Protein AF-A0A2D4QZQ1-F1 (afdb_monomer_lite)

Radius of gyration: 12.48 Å; chains: 1; bounding box: 28×13×31 Å

Secondary structure (DSSP, 8-state):
---SEETTEEPPSSEEEEEE---SSSSPPEEEEEE---

Structure (mmCIF, N/CA/C/O backbone):
data_AF-A0A2D4QZQ1-F1
#
_entry.id   AF-A0A2D4QZQ1-F1
#
loop_
_atom_site.group_PDB
_atom_site.id
_atom_site.type_symbol
_atom_site.label_atom_id
_atom_site.label_alt_id
_atom_site.label_comp_id
_atom_site.label_asym_id
_atom_site.label_entity_id
_atom_site.label_seq_id
_atom_site.pdbx_PDB_ins_code
_atom_site.Cartn_x
_atom_site.Cartn_y
_atom_site.Cartn_z
_atom_site.occupancy
_atom_site.B_iso_or_equiv
_atom_site.auth_seq_id
_atom_site.auth_comp_id
_atom_site.auth_asym_id
_atom_site.auth_atom_id
_atom_site.pdbx_PDB_model_num
ATOM 1 N N . PRO A 1 1 ? 4.977 -7.189 5.050 1.00 78.44 1 PRO A N 1
ATOM 2 C CA . PRO A 1 1 ? 3.539 -6.836 5.164 1.00 78.44 1 PRO A CA 1
ATOM 3 C C . PRO A 1 1 ? 3.376 -5.626 6.091 1.00 78.44 1 PRO A C 1
ATOM 5 O O . PRO A 1 1 ? 4.076 -5.574 7.096 1.00 78.44 1 PRO A O 1
ATOM 8 N N . TRP A 1 2 ? 2.535 -4.652 5.736 1.00 84.69 2 TRP A N 1
ATOM 9 C CA . TRP A 1 2 ? 2.212 -3.518 6.610 1.00 84.69 2 TRP A CA 1
ATOM 10 C C . TRP A 1 2 ? 1.289 -3.972 7.748 1.00 84.69 2 TRP A C 1
ATOM 12 O O . TRP A 1 2 ? 0.421 -4.813 7.524 1.00 84.69 2 TRP A O 1
ATOM 22 N N . ASP A 1 3 ? 1.497 -3.443 8.952 1.00 86.81 3 ASP A N 1
ATOM 23 C CA . ASP A 1 3 ? 0.770 -3.826 10.169 1.00 86.81 3 ASP A CA 1
ATOM 24 C C . ASP A 1 3 ? -0.476 -2.966 10.447 1.00 86.81 3 ASP A C 1
ATOM 26 O O . ASP A 1 3 ? -1.149 -3.171 11.452 1.00 86.81 3 ASP A O 1
ATOM 30 N N . GLY A 1 4 ? -0.805 -2.022 9.559 1.00 87.88 4 GLY A N 1
ATOM 31 C CA . GLY A 1 4 ? -1.958 -1.129 9.710 1.00 87.88 4 GLY A CA 1
ATOM 32 C C . GLY A 1 4 ? -1.677 0.136 10.528 1.00 87.88 4 GLY A C 1
ATOM 33 O O . GLY A 1 4 ? -2.603 0.907 10.786 1.00 87.88 4 GLY A O 1
ATOM 34 N N . THR A 1 5 ? -0.421 0.385 10.920 1.00 93.12 5 THR A N 1
ATOM 35 C CA . THR A 1 5 ? -0.037 1.572 11.698 1.00 93.12 5 THR A CA 1
ATOM 36 C C . THR A 1 5 ? 0.720 2.613 10.869 1.00 93.12 5 THR A C 1
ATOM 38 O O . THR A 1 5 ? 1.443 2.291 9.926 1.00 93.12 5 THR A O 1
ATOM 41 N N . PHE A 1 6 ? 0.584 3.890 11.223 1.00 90.62 6 PHE A N 1
ATOM 42 C CA . PHE A 1 6 ? 1.401 4.980 10.690 1.00 90.62 6 PHE A CA 1
ATOM 43 C C . PHE A 1 6 ? 2.039 5.743 11.848 1.00 90.62 6 PHE A C 1
ATOM 45 O O . PHE A 1 6 ? 1.342 6.238 12.731 1.00 90.62 6 PHE A O 1
ATOM 52 N N . ASN A 1 7 ? 3.374 5.811 11.872 1.00 93.69 7 ASN A N 1
ATOM 53 C CA . ASN A 1 7 ? 4.143 6.395 12.980 1.00 93.69 7 ASN A CA 1
ATOM 54 C C . ASN A 1 7 ? 3.758 5.823 14.361 1.00 93.69 7 ASN A C 1
ATOM 56 O O . ASN A 1 7 ? 3.686 6.550 15.350 1.00 93.69 7 ASN A O 1
ATOM 60 N N . G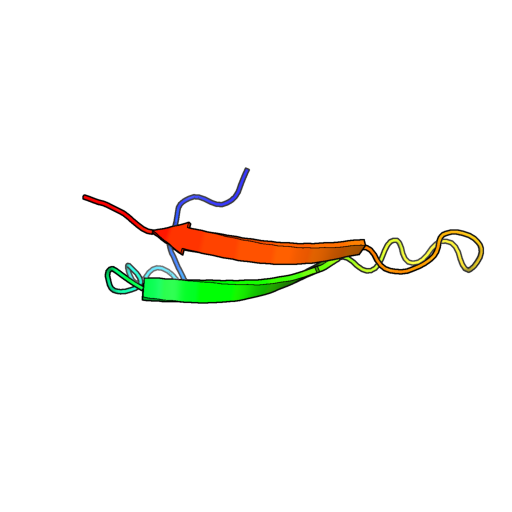LY A 1 8 ? 3.482 4.515 14.422 1.00 94.88 8 GLY A N 1
ATOM 61 C CA . GLY A 1 8 ? 3.090 3.820 15.652 1.00 94.88 8 GLY A CA 1
ATOM 62 C C . GLY A 1 8 ? 1.646 4.066 16.102 1.00 94.88 8 GLY A C 1
ATOM 63 O O . GLY A 1 8 ? 1.274 3.616 17.182 1.00 94.88 8 GLY A O 1
ATOM 64 N N . GLN A 1 9 ? 0.830 4.763 15.304 1.00 95.38 9 GLN A N 1
ATOM 65 C CA . GLN A 1 9 ? -0.596 4.960 15.570 1.00 95.38 9 GLN A CA 1
ATOM 66 C C . GLN A 1 9 ? -1.454 4.124 14.620 1.00 95.38 9 GLN A C 1
ATOM 68 O O . GLN A 1 9 ? -1.185 4.076 13.420 1.00 95.38 9 GLN A O 1
ATOM 73 N N . GLU A 1 10 ? -2.494 3.477 15.148 1.00 94.25 10 GLU A N 1
ATOM 74 C CA . GLU A 1 10 ? -3.471 2.748 14.334 1.00 94.25 10 GLU A CA 1
ATOM 75 C C . GLU A 1 10 ? -4.220 3.704 13.404 1.00 94.25 10 GLU A C 1
ATOM 77 O O . GLU A 1 10 ? -4.700 4.763 13.821 1.00 94.25 10 GLU A O 1
ATOM 82 N N . LEU A 1 11 ? -4.339 3.313 12.137 1.00 93.25 11 LEU A N 1
ATOM 83 C CA . LEU A 1 11 ? -5.164 4.036 11.183 1.00 93.25 11 LEU A CA 1
ATOM 84 C C . LEU A 1 11 ? -6.639 3.612 11.293 1.00 93.25 11 LEU A C 1
ATOM 86 O O . LEU A 1 11 ? -6.935 2.454 11.594 1.00 93.25 11 LEU A O 1
ATOM 90 N N . PRO A 1 12 ? -7.588 4.532 11.049 1.00 95.81 12 PRO A N 1
ATOM 91 C CA . PRO A 1 12 ? -9.009 4.210 11.077 1.00 95.81 12 PRO A CA 1
ATOM 92 C C . PRO A 1 12 ? -9.415 3.213 9.980 1.00 95.81 12 PRO A C 1
ATOM 94 O O . PRO A 1 12 ? -8.758 3.074 8.949 1.00 95.81 12 PRO A O 1
ATOM 97 N N . VAL A 1 13 ? -10.569 2.567 10.184 1.00 96.00 13 VAL A N 1
ATOM 98 C CA . VAL A 1 13 ? -11.263 1.767 9.159 1.00 96.00 13 VAL A CA 1
ATOM 99 C C . VAL A 1 13 ? -11.597 2.674 7.975 1.00 96.00 13 VAL A C 1
ATOM 101 O O . VAL A 1 13 ? -12.480 3.529 8.062 1.00 96.00 13 VAL A O 1
ATOM 104 N N . ALA A 1 14 ? -10.853 2.509 6.886 1.00 95.56 14 ALA A N 1
ATOM 105 C CA . ALA A 1 14 ? -10.962 3.296 5.667 1.00 95.56 14 ALA A CA 1
ATOM 106 C C . ALA A 1 14 ? -10.222 2.607 4.510 1.00 95.56 14 ALA A C 1
ATOM 108 O O . ALA A 1 14 ? -9.495 1.627 4.696 1.00 95.56 14 ALA A O 1
ATOM 109 N N . SER A 1 15 ? -10.400 3.147 3.305 1.00 95.38 15 SER A N 1
ATOM 110 C CA . SER A 1 15 ? -9.617 2.776 2.127 1.00 95.38 15 SE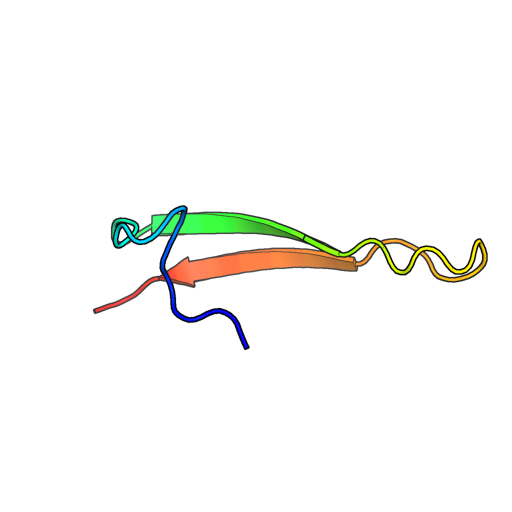R A CA 1
ATOM 111 C C . SER A 1 15 ? -8.478 3.768 1.913 1.00 95.38 15 SER A C 1
ATOM 113 O O . SER A 1 15 ? -8.703 4.977 1.881 1.00 95.38 15 SER A O 1
ATOM 115 N N . TYR A 1 16 ? -7.273 3.246 1.722 1.00 93.31 16 TYR A N 1
ATOM 116 C CA . TYR A 1 16 ? -6.048 4.004 1.500 1.00 93.31 16 TYR A CA 1
ATOM 117 C C . TYR A 1 16 ? -5.480 3.678 0.125 1.00 93.31 16 TYR A C 1
ATOM 119 O O . TYR A 1 16 ? -5.405 2.514 -0.267 1.00 93.31 16 TYR A O 1
ATOM 127 N N . TYR A 1 17 ? -5.066 4.712 -0.600 1.00 95.12 17 TYR A N 1
ATOM 128 C CA . TYR A 1 17 ? -4.327 4.560 -1.847 1.00 95.12 17 TYR A CA 1
ATOM 129 C C . TYR A 1 17 ? -2.836 4.385 -1.545 1.00 95.12 17 TYR A C 1
ATOM 131 O O . TYR A 1 17 ? -2.292 5.114 -0.715 1.00 95.12 17 TYR A O 1
ATOM 139 N N . TYR A 1 18 ? -2.182 3.435 -2.213 1.00 92.69 18 TYR A N 1
ATOM 140 C CA . TYR A 1 18 ? -0.749 3.190 -2.064 1.00 92.69 18 TYR A CA 1
ATOM 141 C C . TYR A 1 18 ? -0.028 3.232 -3.411 1.00 92.69 18 TYR A C 1
ATOM 143 O O . TYR A 1 18 ? -0.599 2.914 -4.456 1.00 92.69 18 TYR A O 1
ATOM 151 N N . ILE A 1 19 ? 1.258 3.579 -3.353 1.00 95.44 19 ILE A N 1
ATOM 152 C CA . ILE A 1 19 ? 2.215 3.508 -4.460 1.00 95.44 19 ILE A CA 1
ATOM 153 C C . ILE A 1 19 ? 3.440 2.733 -3.956 1.00 95.44 19 ILE A C 1
ATOM 155 O O . ILE A 1 19 ? 3.900 2.962 -2.839 1.00 95.44 19 ILE A O 1
ATOM 159 N N . ILE A 1 20 ? 3.954 1.817 -4.772 1.00 94.75 20 ILE A N 1
ATOM 160 C CA . ILE A 1 20 ? 5.208 1.090 -4.570 1.00 94.75 20 ILE A CA 1
ATOM 161 C C . ILE A 1 20 ? 6.174 1.524 -5.670 1.00 94.75 20 ILE A C 1
ATOM 163 O O . ILE A 1 20 ? 5.914 1.295 -6.852 1.00 94.75 20 ILE A O 1
ATOM 167 N N . GLU A 1 21 ? 7.295 2.113 -5.261 1.00 96.81 21 GLU A N 1
ATOM 168 C CA . GLU A 1 21 ? 8.399 2.500 -6.139 1.00 96.81 21 GLU A CA 1
ATOM 169 C C . GLU A 1 21 ? 9.532 1.477 -6.004 1.00 96.81 21 GLU A C 1
ATOM 171 O O . GLU A 1 21 ? 10.090 1.291 -4.920 1.00 96.81 21 GLU A O 1
ATOM 176 N N . TYR A 1 22 ? 9.863 0.788 -7.098 1.00 96.06 22 TYR A N 1
ATOM 177 C CA . TYR A 1 22 ? 10.873 -0.280 -7.092 1.00 96.06 22 TYR A CA 1
ATOM 178 C C . TYR A 1 22 ? 12.312 0.246 -7.108 1.00 96.06 22 TYR A C 1
ATOM 180 O O . TYR A 1 22 ? 13.232 -0.486 -6.754 1.00 96.06 22 TYR A O 1
ATOM 188 N N . ASN A 1 23 ? 12.507 1.519 -7.472 1.00 96.06 23 ASN A N 1
ATOM 189 C CA . ASN A 1 23 ? 13.806 2.201 -7.496 1.00 96.06 23 ASN A CA 1
ATOM 190 C C . ASN A 1 23 ? 14.891 1.491 -8.334 1.00 96.06 23 ASN A C 1
ATOM 1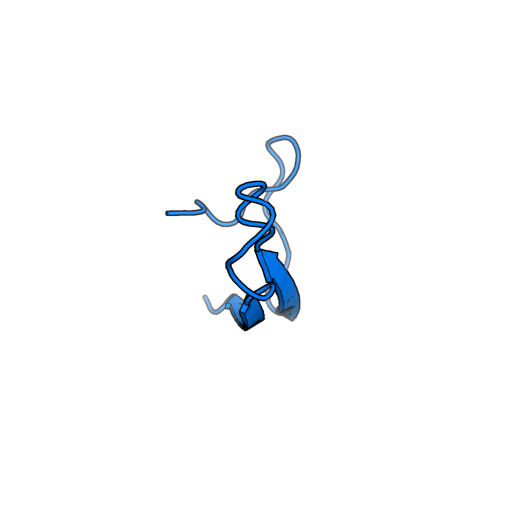92 O O . ASN A 1 23 ? 16.083 1.670 -8.095 1.00 96.06 23 ASN A O 1
ATOM 196 N N . ASP A 1 24 ? 14.493 0.704 -9.333 1.00 97.00 24 ASP A N 1
ATOM 197 C CA . ASP A 1 24 ? 15.391 -0.057 -10.212 1.00 97.00 24 ASP A CA 1
ATOM 198 C C . ASP A 1 24 ? 15.501 0.539 -11.629 1.00 97.00 24 ASP A C 1
ATOM 200 O O . ASP A 1 24 ? 16.094 -0.070 -12.519 1.00 97.00 24 ASP A O 1
ATOM 204 N N . ASN A 1 25 ? 14.933 1.733 -11.843 1.00 93.81 25 ASN A N 1
ATOM 205 C CA . ASN A 1 25 ? 14.879 2.475 -13.112 1.00 93.81 25 ASN A CA 1
ATOM 206 C C . ASN A 1 25 ? 14.239 1.727 -14.297 1.00 93.81 25 ASN A C 1
ATOM 208 O O . ASN A 1 25 ? 14.327 2.205 -15.428 1.00 93.81 25 ASN A O 1
ATOM 212 N N . THR A 1 26 ? 13.631 0.562 -14.077 1.00 96.12 26 THR A N 1
ATOM 213 C CA . THR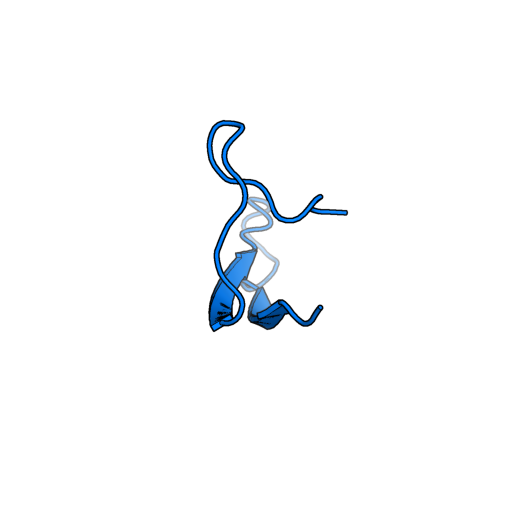 A 1 26 ? 13.160 -0.314 -15.162 1.00 96.12 26 THR A CA 1
ATOM 214 C C . THR A 1 26 ? 11.759 -0.852 -14.920 1.00 96.12 26 THR A C 1
ATOM 216 O O . THR A 1 26 ? 11.010 -1.034 -15.879 1.00 96.12 26 THR A O 1
ATOM 219 N N . THR A 1 27 ? 11.380 -1.054 -13.662 1.00 97.88 27 THR A N 1
ATOM 220 C CA . THR A 1 27 ? 10.056 -1.519 -13.271 1.00 97.88 27 THR A CA 1
ATOM 221 C C . THR A 1 27 ? 9.131 -0.329 -13.045 1.00 97.88 27 THR A C 1
ATOM 223 O O . THR A 1 27 ? 9.458 0.613 -12.322 1.00 97.88 27 THR A O 1
ATOM 226 N N . GLU A 1 28 ? 7.951 -0.371 -13.661 1.00 97.56 28 GLU A N 1
ATOM 227 C CA . GLU A 1 28 ? 6.910 0.631 -13.445 1.00 97.56 28 GLU A CA 1
ATOM 228 C C . GLU A 1 28 ? 6.373 0.571 -12.006 1.00 97.56 28 GLU A C 1
ATOM 230 O O . GLU A 1 28 ? 6.272 -0.498 -11.398 1.00 97.56 28 GLU A O 1
ATOM 235 N N . ASN A 1 29 ? 6.006 1.730 -11.456 1.00 97.44 29 ASN A N 1
ATOM 236 C CA . ASN A 1 29 ? 5.426 1.813 -10.121 1.00 97.44 29 ASN A CA 1
ATOM 237 C C . ASN A 1 29 ? 4.121 1.011 -10.039 1.00 97.44 29 ASN A C 1
ATOM 239 O O . ASN A 1 29 ? 3.204 1.195 -10.840 1.00 97.44 29 ASN A O 1
ATOM 243 N N . SER A 1 30 ? 3.993 0.189 -9.000 1.00 97.31 30 SER A N 1
ATOM 244 C CA . SER A 1 30 ? 2.729 -0.483 -8.690 1.00 97.31 30 SER A CA 1
ATOM 245 C C . SER A 1 30 ? 1.873 0.398 -7.792 1.00 97.31 30 SER A C 1
ATOM 247 O O . SER A 1 30 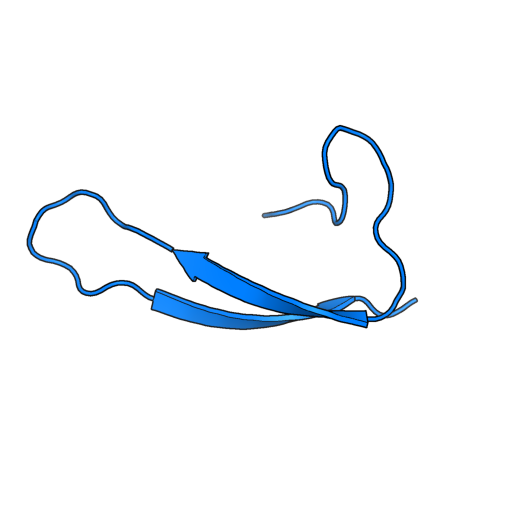? 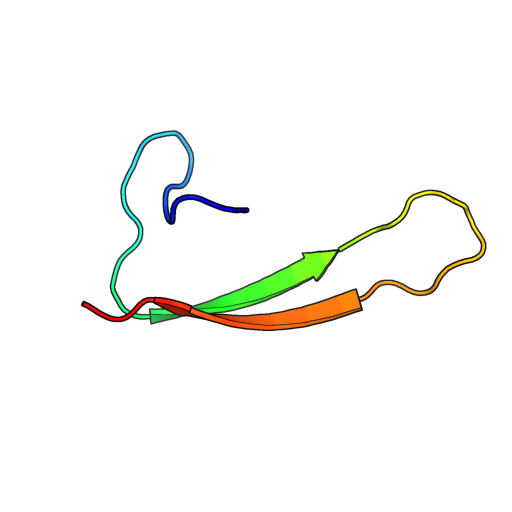2.379 1.030 -6.870 1.00 97.31 30 SER A O 1
ATOM 249 N N . ASN A 1 31 ? 0.566 0.431 -8.016 1.00 97.06 31 ASN A N 1
ATOM 250 C CA . ASN A 1 31 ? -0.362 1.187 -7.180 1.00 97.06 31 ASN A CA 1
ATOM 251 C C . ASN A 1 31 ? -1.670 0.424 -6.969 1.00 97.06 31 ASN A C 1
ATOM 253 O O . ASN A 1 31 ? -1.960 -0.545 -7.670 1.00 97.06 31 ASN A O 1
ATOM 257 N N . GLY A 1 32 ? -2.436 0.839 -5.964 1.00 96.31 32 GLY A N 1
ATOM 258 C CA . GLY A 1 32 ? -3.699 0.197 -5.638 1.00 96.31 32 GLY A CA 1
ATOM 259 C C . GLY A 1 32 ? -4.375 0.781 -4.408 1.00 96.31 32 GLY A C 1
ATOM 260 O O . GLY A 1 32 ? -3.968 1.809 -3.867 1.00 96.31 32 GLY A O 1
ATOM 261 N N . ILE A 1 33 ? -5.436 0.104 -3.976 1.00 95.31 33 ILE A N 1
ATOM 262 C CA . ILE A 1 33 ? -6.214 0.464 -2.793 1.00 95.31 33 ILE A CA 1
ATOM 263 C C . ILE A 1 33 ? -6.102 -0.674 -1.783 1.00 95.31 33 ILE A C 1
ATOM 265 O O . ILE A 1 33 ? -6.310 -1.836 -2.130 1.00 95.31 33 ILE A O 1
ATOM 269 N N . ILE A 1 34 ? -5.811 -0.333 -0.531 1.00 92.31 34 ILE A N 1
ATOM 270 C CA . ILE A 1 34 ? -5.959 -1.229 0.613 1.00 92.31 34 ILE A CA 1
ATOM 271 C C . ILE A 1 34 ? -7.113 -0.742 1.482 1.00 92.31 34 ILE A C 1
ATOM 273 O O . ILE A 1 34 ? -7.215 0.445 1.781 1.00 92.31 34 ILE A O 1
ATOM 277 N N . THR A 1 35 ? -7.988 -1.654 1.892 1.00 94.38 35 THR A N 1
ATOM 278 C CA . THR A 1 35 ? -9.086 -1.348 2.813 1.00 94.38 35 THR A CA 1
ATOM 279 C C . THR A 1 35 ? -8.782 -1.965 4.166 1.00 94.38 35 THR A C 1
ATOM 281 O O . THR A 1 35 ? -8.593 -3.176 4.272 1.00 94.38 35 THR A O 1
ATOM 284 N N . ILE A 1 36 ? -8.746 -1.128 5.199 1.00 93.00 36 ILE A N 1
ATOM 285 C CA . ILE A 1 36 ? -8.657 -1.572 6.588 1.00 93.00 36 ILE A CA 1
ATOM 286 C C . ILE A 1 36 ? -10.076 -1.882 7.061 1.00 93.00 36 ILE A C 1
ATOM 288 O O . ILE A 1 36 ? -10.936 -1.003 7.038 1.00 93.00 36 ILE A O 1
ATOM 292 N N . VAL A 1 37 ? -10.311 -3.125 7.482 1.00 91.62 37 VAL A N 1
ATOM 293 C CA . VAL A 1 37 ? -11.578 -3.617 8.053 1.00 91.62 37 VAL A CA 1
ATOM 294 C C . VAL A 1 37 ? -11.329 -4.181 9.456 1.00 91.62 37 VAL A C 1
ATOM 296 O O . VAL A 1 37 ? -10.205 -4.587 9.750 1.00 91.62 37 VAL A O 1
ATOM 299 N N . LYS A 1 38 ? -12.353 -4.185 10.317 1.00 82.12 38 LYS A N 1
ATOM 300 C CA . LYS A 1 38 ? -12.282 -4.673 11.705 1.00 82.12 38 LYS A CA 1
ATOM 301 C C . LYS A 1 38 ? -13.060 -5.968 11.891 1.00 82.12 38 LYS A C 1
ATOM 303 O O . LYS A 1 38 ? -14.122 -6.092 11.243 1.00 82.12 38 LYS A O 1
#

pLDDT: mean 93.56, std 4.27, range [78.44, 97.88]

Foldseek 3Di:
DDPCDDPNHHDDFAKDKDWADPPPVPDDIDIDIDGDDD

Sequence (38 aa):
PWDGTFNGQELPVASYYYIIEYNDNTTENSNGIITIVK